Protein AF-A0A2V6VXV9-F1 (afdb_monomer)

pLDDT: mean 93.08, std 6.82, range [47.59, 98.19]

Sequence (102 aa):
AELVRAANAEAAFELVASGKVDALAGLRQALIGAVDRLPGARLLDGEFMRVPQAVGVPRGRDAGLVYLRGFVEDAKASGLVARAIERTGARGVSVAPRASVR

Structure (mmCIF, N/CA/C/O backbone):
data_AF-A0A2V6VXV9-F1
#
_entry.id   AF-A0A2V6VXV9-F1
#
loop_
_atom_site.group_PDB
_atom_site.id
_atom_site.type_symbol
_atom_site.label_atom_id
_atom_site.label_alt_id
_atom_site.label_comp_id
_atom_site.label_asym_id
_atom_site.label_entity_id
_atom_site.label_seq_id
_atom_site.pdbx_PDB_ins_code
_atom_site.Cartn_x
_atom_site.Cartn_y
_atom_site.Cartn_z
_atom_site.occupancy
_atom_site.B_iso_or_equiv
_atom_site.auth_seq_id
_atom_site.auth_comp_id
_atom_site.auth_asym_id
_atom_site.auth_atom_id
_atom_site.pdbx_PDB_model_num
ATOM 1 N N . ALA A 1 1 ? -21.343 13.087 8.216 1.00 81.62 1 ALA A N 1
ATOM 2 C CA . ALA A 1 1 ? -20.033 12.539 8.615 1.00 81.62 1 ALA A CA 1
ATOM 3 C C . ALA A 1 1 ? -19.074 13.699 8.828 1.00 81.62 1 ALA A C 1
ATOM 5 O O . ALA A 1 1 ? -19.157 14.668 8.080 1.00 81.62 1 ALA A O 1
ATOM 6 N N . GLU A 1 2 ? -18.210 13.606 9.833 1.00 93.56 2 GLU A N 1
ATOM 7 C CA . GLU A 1 2 ? -17.205 14.617 10.173 1.00 93.56 2 GLU A CA 1
ATOM 8 C C . GLU A 1 2 ? -15.805 14.013 10.013 1.00 93.56 2 GLU A C 1
ATOM 10 O O . GLU A 1 2 ? -15.589 12.846 10.340 1.00 93.56 2 GLU A O 1
ATOM 15 N N . LEU A 1 3 ? -14.856 14.787 9.478 1.00 94.00 3 LEU A N 1
ATOM 16 C CA . LEU A 1 3 ? -13.468 14.353 9.343 1.00 94.00 3 LEU A CA 1
ATOM 17 C C . LEU A 1 3 ? -12.660 14.800 10.564 1.00 94.00 3 LEU A C 1
ATOM 19 O O . LEU A 1 3 ? -12.311 15.974 10.678 1.00 94.00 3 LEU A O 1
ATOM 23 N N . VAL A 1 4 ? -12.278 13.848 11.410 1.00 95.81 4 VAL A N 1
ATOM 24 C CA . VAL A 1 4 ? -11.367 14.084 12.537 1.00 95.81 4 VAL A CA 1
ATOM 25 C C . VAL A 1 4 ? -9.936 13.749 12.116 1.00 95.81 4 VAL A C 1
ATOM 27 O O . VAL A 1 4 ? -9.664 12.669 11.593 1.00 95.81 4 VAL A O 1
ATOM 30 N N . ARG A 1 5 ? -9.003 14.685 12.320 1.00 93.94 5 ARG A N 1
ATOM 31 C CA . ARG A 1 5 ? -7.581 14.506 11.983 1.00 93.94 5 ARG A CA 1
ATOM 32 C C . ARG A 1 5 ? -6.787 14.099 13.221 1.00 93.94 5 ARG A C 1
ATOM 34 O O . ARG A 1 5 ? -6.971 14.672 14.288 1.00 93.94 5 ARG A O 1
ATOM 41 N N . ALA A 1 6 ? -5.856 13.167 13.046 1.00 93.75 6 ALA A N 1
ATOM 42 C CA . ALA A 1 6 ? -4.888 12.765 14.062 1.00 93.75 6 ALA A CA 1
ATOM 43 C C . ALA A 1 6 ? -3.457 13.033 13.575 1.00 93.75 6 ALA A C 1
ATOM 45 O O . ALA A 1 6 ? -3.215 13.170 12.375 1.00 93.75 6 ALA A O 1
ATOM 46 N N . ALA A 1 7 ? -2.502 13.095 14.504 1.00 94.81 7 ALA A N 1
ATOM 47 C CA . ALA A 1 7 ? -1.105 13.401 14.189 1.00 94.81 7 ALA A CA 1
ATOM 48 C C . ALA A 1 7 ? -0.400 12.290 13.385 1.00 94.81 7 ALA A C 1
ATOM 50 O O . ALA A 1 7 ? 0.527 12.568 12.628 1.00 94.81 7 ALA A O 1
ATOM 51 N N . ASN A 1 8 ? -0.815 11.033 13.561 1.00 93.69 8 ASN A N 1
ATOM 52 C CA . ASN A 1 8 ? -0.266 9.861 12.881 1.00 93.69 8 ASN A CA 1
ATOM 53 C C . ASN A 1 8 ? -1.265 8.684 12.930 1.00 93.69 8 ASN A C 1
ATOM 55 O O . ASN A 1 8 ? -2.359 8.811 13.482 1.00 93.69 8 ASN A O 1
ATOM 59 N N . ALA A 1 9 ? -0.885 7.544 12.343 1.00 92.06 9 ALA A N 1
ATOM 60 C CA . ALA A 1 9 ? -1.740 6.359 12.249 1.00 92.06 9 ALA A CA 1
ATOM 61 C C . ALA A 1 9 ? -2.117 5.758 13.615 1.00 92.06 9 ALA A C 1
ATOM 63 O O . ALA A 1 9 ? -3.260 5.348 13.791 1.00 92.06 9 ALA A O 1
ATOM 64 N N . GLU A 1 10 ? -1.195 5.744 14.581 1.00 93.75 10 GLU A N 1
ATOM 65 C CA . GLU A 1 10 ? -1.458 5.191 15.915 1.00 93.75 10 GLU A CA 1
ATOM 66 C C . GLU A 1 10 ? -2.440 6.076 16.691 1.00 93.75 10 GLU A C 1
ATOM 68 O O . GLU A 1 10 ? -3.424 5.592 17.237 1.00 93.75 10 GLU A O 1
ATOM 73 N N . ALA A 1 11 ? -2.263 7.400 16.643 1.00 95.44 11 ALA A N 1
ATOM 74 C CA . ALA A 1 11 ? -3.217 8.333 17.238 1.00 95.44 11 ALA A CA 1
ATOM 75 C C . ALA A 1 11 ? -4.616 8.222 16.600 1.00 95.44 11 ALA A C 1
ATOM 77 O O . ALA A 1 11 ? -5.620 8.376 17.289 1.00 95.44 11 ALA A O 1
ATOM 78 N N . ALA A 1 12 ? -4.698 7.940 15.295 1.00 95.38 12 ALA A N 1
ATOM 79 C CA . ALA A 1 12 ? -5.972 7.700 14.620 1.00 95.38 12 ALA A CA 1
ATOM 80 C C . ALA A 1 12 ? -6.630 6.380 15.067 1.00 95.38 12 ALA A C 1
ATOM 82 O O . ALA A 1 12 ? -7.850 6.326 15.216 1.00 95.38 12 ALA A O 1
ATOM 83 N N . PHE A 1 13 ? -5.831 5.335 15.310 1.00 95.50 13 PHE A N 1
ATOM 84 C CA . PHE A 1 13 ? -6.306 4.070 15.871 1.00 95.50 13 PHE A CA 1
ATOM 85 C C . PHE A 1 13 ? -6.902 4.255 17.273 1.00 95.50 13 PHE A C 1
ATOM 87 O O . PHE A 1 13 ? -8.008 3.789 17.532 1.00 95.50 13 PHE A O 1
ATOM 94 N N . GLU A 1 14 ? -6.243 5.013 18.148 1.00 95.81 14 GLU A N 1
ATOM 95 C CA . GLU A 1 14 ? -6.751 5.269 19.503 1.00 95.81 14 GLU A CA 1
ATOM 96 C C . GLU A 1 14 ? -8.097 6.011 19.512 1.00 95.81 14 GLU A C 1
ATOM 98 O O . GLU A 1 14 ? -8.942 5.774 20.378 1.00 95.81 14 GLU A O 1
ATOM 103 N N . LEU A 1 15 ? -8.356 6.885 18.531 1.00 96.19 15 LEU A N 1
ATOM 104 C CA . LEU A 1 15 ? -9.656 7.554 18.410 1.00 96.19 15 LEU A CA 1
ATOM 105 C C . LEU A 1 15 ? -10.790 6.559 18.137 1.00 96.19 15 LEU A C 1
ATOM 107 O O . LEU A 1 15 ? -11.854 6.690 18.741 1.00 96.19 15 LEU A O 1
ATOM 111 N N . VAL A 1 16 ? -10.574 5.569 17.263 1.00 95.88 16 VAL A N 1
ATOM 112 C CA . VAL A 1 16 ? -11.595 4.545 16.987 1.00 95.88 16 VAL A CA 1
ATOM 113 C C . VAL A 1 16 ? -11.683 3.529 18.128 1.00 95.88 16 VAL A C 1
ATOM 115 O O . VAL A 1 16 ? -12.782 3.160 18.529 1.00 95.88 16 VAL A O 1
ATOM 118 N N . ALA A 1 17 ? -10.553 3.145 18.732 1.00 95.00 17 ALA A N 1
ATOM 119 C CA . ALA A 1 17 ? -10.522 2.212 19.859 1.00 95.00 17 ALA A CA 1
ATOM 120 C C . ALA A 1 17 ? -11.210 2.772 21.119 1.00 95.00 17 ALA A C 1
ATOM 122 O O . ALA A 1 17 ? -11.851 2.028 21.856 1.00 95.00 17 ALA A O 1
ATOM 123 N N . SER A 1 18 ? -11.122 4.087 21.344 1.00 95.44 18 SER A N 1
ATOM 124 C CA . SER A 1 18 ? -11.811 4.781 22.443 1.00 95.44 18 SER A CA 1
ATOM 125 C C . SER A 1 18 ? -13.261 5.175 22.135 1.00 95.44 18 SER A C 1
ATOM 127 O O . SER A 1 18 ? -13.918 5.767 22.991 1.00 95.44 18 SER A O 1
ATOM 129 N N . GLY A 1 19 ? -13.767 4.885 20.930 1.00 94.19 19 GLY A N 1
ATOM 130 C CA . GLY A 1 19 ? -15.128 5.239 20.516 1.00 94.19 19 GLY A CA 1
ATOM 131 C C . GLY A 1 19 ? -15.353 6.737 20.283 1.00 94.19 19 GLY A C 1
ATOM 132 O O . GLY A 1 19 ? -16.494 7.185 20.242 1.00 94.19 19 GLY A O 1
ATOM 133 N N . LYS A 1 20 ? -14.284 7.532 20.131 1.00 95.88 20 LYS A N 1
ATOM 134 C CA . LYS A 1 20 ? -14.383 8.962 19.780 1.00 95.88 20 LYS A CA 1
ATOM 135 C C . LYS A 1 20 ? -14.735 9.182 18.309 1.00 95.88 20 LYS A C 1
ATOM 137 O O . LYS A 1 20 ? -15.175 10.269 17.950 1.00 95.88 20 LYS A O 1
ATOM 142 N N . VAL A 1 21 ? -14.500 8.177 17.466 1.00 96.56 21 VAL A N 1
ATOM 143 C CA . VAL A 1 21 ? -14.936 8.133 16.066 1.00 96.56 21 VAL A CA 1
ATOM 144 C C . VAL A 1 21 ? -15.474 6.744 15.738 1.00 96.56 21 VAL A C 1
ATOM 146 O O . VAL A 1 21 ? -15.011 5.751 16.295 1.00 96.56 21 VAL A O 1
ATOM 149 N N . ASP A 1 22 ? -16.404 6.670 14.787 1.00 94.69 22 ASP A N 1
ATOM 150 C CA . ASP A 1 22 ? -17.050 5.408 14.397 1.00 94.69 22 ASP A CA 1
ATOM 151 C C . ASP A 1 22 ? -16.232 4.580 13.392 1.00 94.69 22 ASP A C 1
ATOM 153 O O . ASP A 1 22 ? -16.483 3.391 13.196 1.00 94.69 22 ASP A O 1
ATOM 157 N N . ALA A 1 23 ? -15.280 5.208 12.696 1.00 94.69 23 ALA A N 1
ATOM 158 C CA . ALA A 1 23 ? -14.526 4.573 11.623 1.00 94.69 23 ALA A CA 1
ATOM 159 C C . ALA A 1 23 ? -13.120 5.161 11.466 1.00 94.69 23 ALA A C 1
ATOM 161 O O . ALA A 1 23 ? -12.889 6.353 11.668 1.00 94.69 23 ALA A O 1
ATOM 162 N N . LEU A 1 24 ? -12.199 4.310 11.011 1.00 94.81 24 LEU A N 1
ATOM 163 C CA . LEU A 1 24 ? -10.841 4.675 10.621 1.00 94.81 24 LEU A CA 1
ATOM 164 C C . LEU A 1 24 ? -10.631 4.372 9.135 1.00 94.81 24 LEU A C 1
ATOM 166 O O . LEU A 1 24 ? -10.902 3.266 8.668 1.00 94.81 24 LEU A O 1
ATOM 170 N N . ALA A 1 25 ? -10.097 5.345 8.402 1.00 92.50 25 ALA A N 1
ATOM 171 C CA . ALA A 1 25 ? -9.719 5.204 7.003 1.00 92.50 25 ALA A CA 1
ATOM 172 C C . ALA A 1 25 ? -8.196 5.337 6.856 1.00 92.50 25 ALA A C 1
ATOM 174 O O . ALA A 1 25 ? -7.590 6.260 7.398 1.00 92.50 25 ALA A O 1
ATOM 175 N N . GLY A 1 26 ? -7.566 4.423 6.119 1.00 90.94 26 GLY A N 1
ATOM 176 C CA . GLY A 1 26 ? -6.113 4.379 5.977 1.00 90.94 26 GLY A CA 1
ATOM 177 C C . GLY A 1 26 ? -5.643 3.314 4.991 1.00 90.94 26 GLY A C 1
ATOM 178 O O . GLY A 1 26 ? -6.445 2.677 4.307 1.00 90.94 26 GLY A O 1
ATOM 179 N N . LEU A 1 27 ? -4.325 3.117 4.913 1.00 91.00 27 LEU A N 1
ATOM 180 C CA . LEU A 1 27 ? -3.734 2.085 4.060 1.00 91.00 27 LEU A CA 1
ATOM 181 C C . LEU A 1 27 ? -4.214 0.698 4.497 1.00 91.00 27 LEU A C 1
ATOM 183 O O . LEU A 1 27 ? -4.100 0.344 5.670 1.00 91.00 27 LEU A O 1
ATOM 187 N N . ARG A 1 28 ? -4.674 -0.119 3.540 1.00 91.69 28 ARG A N 1
ATOM 188 C CA . ARG A 1 28 ? -5.187 -1.476 3.795 1.00 91.69 28 ARG A CA 1
ATOM 189 C C . ARG A 1 28 ? -4.238 -2.314 4.655 1.00 91.69 28 ARG A C 1
ATOM 191 O O . ARG A 1 28 ? -4.698 -2.992 5.562 1.00 91.69 28 ARG A O 1
ATOM 198 N N . GLN A 1 29 ? -2.928 -2.235 4.417 1.00 88.94 29 GLN A N 1
ATOM 199 C CA . GLN A 1 29 ? -1.934 -2.983 5.198 1.00 88.94 29 GLN A CA 1
ATOM 200 C C . GLN A 1 29 ? -1.944 -2.604 6.687 1.00 88.94 29 GLN A C 1
ATOM 202 O O . GLN A 1 29 ? -1.897 -3.485 7.541 1.00 88.94 29 GLN A O 1
ATOM 207 N N . ALA A 1 30 ? -2.051 -1.307 6.993 1.00 89.75 30 ALA A N 1
ATOM 208 C CA . ALA A 1 30 ? -2.132 -0.817 8.366 1.00 89.75 30 ALA A CA 1
ATOM 209 C C . ALA A 1 30 ? -3.469 -1.204 9.015 1.00 89.75 30 ALA A C 1
ATOM 211 O O . ALA A 1 30 ? -3.496 -1.645 10.160 1.00 89.75 30 ALA A O 1
ATOM 212 N N . LEU A 1 31 ? -4.571 -1.108 8.262 1.00 93.19 31 LEU A N 1
ATOM 213 C CA . LEU A 1 31 ? -5.901 -1.465 8.759 1.00 93.19 31 LEU A CA 1
ATOM 214 C C . LEU A 1 31 ? -6.040 -2.959 9.071 1.00 93.19 31 LEU A C 1
ATOM 216 O O . LEU A 1 31 ? -6.714 -3.303 10.033 1.00 93.19 31 LEU A O 1
ATOM 220 N N . ILE A 1 32 ? -5.387 -3.840 8.307 1.00 92.50 32 ILE A N 1
ATOM 221 C CA . ILE A 1 32 ? -5.364 -5.278 8.612 1.00 92.50 32 ILE A CA 1
ATOM 222 C C . ILE A 1 32 ? -4.779 -5.510 10.016 1.00 92.50 32 ILE A C 1
ATOM 224 O O . ILE A 1 32 ? -5.388 -6.208 10.817 1.00 92.50 32 ILE A O 1
ATOM 228 N N . GLY A 1 33 ? -3.648 -4.876 10.345 1.00 90.12 33 GLY A N 1
ATOM 229 C CA . GLY A 1 33 ? -3.069 -4.969 11.690 1.00 90.12 33 GLY A CA 1
ATOM 230 C C . GLY A 1 33 ? -3.909 -4.284 12.775 1.00 90.12 33 GLY A C 1
ATOM 231 O O . GLY A 1 33 ? -3.918 -4.732 13.915 1.00 90.12 33 GLY A O 1
ATOM 232 N N . ALA A 1 34 ? -4.633 -3.214 12.434 1.00 91.44 34 ALA A N 1
ATOM 233 C CA . ALA A 1 34 ? -5.532 -2.530 13.362 1.00 91.44 34 ALA A CA 1
ATOM 234 C C . ALA A 1 34 ? -6.758 -3.383 13.729 1.00 91.44 34 ALA A C 1
ATOM 236 O O . ALA A 1 34 ? -7.142 -3.428 14.893 1.00 91.44 34 ALA A O 1
ATOM 237 N N . VAL A 1 35 ? -7.354 -4.085 12.759 1.00 93.12 35 VAL A N 1
ATOM 238 C CA . VAL A 1 35 ? -8.495 -4.985 13.004 1.00 93.12 35 VAL A CA 1
ATOM 239 C C . VAL A 1 35 ? -8.092 -6.141 13.916 1.00 93.12 35 VAL A C 1
ATOM 241 O O . VAL A 1 35 ? -8.835 -6.457 14.840 1.00 93.12 35 VAL A O 1
ATOM 244 N N . ASP A 1 36 ? -6.885 -6.692 13.738 1.00 91.62 36 ASP A N 1
ATOM 245 C CA . ASP A 1 36 ? -6.331 -7.725 14.627 1.00 91.62 36 ASP A CA 1
ATOM 246 C C . ASP A 1 36 ? -6.246 -7.243 16.103 1.00 91.62 36 ASP A C 1
ATOM 248 O O . ASP A 1 36 ? -6.254 -8.057 17.025 1.00 91.62 36 ASP A O 1
ATOM 252 N N . ARG A 1 37 ? -6.186 -5.919 16.340 1.00 93.62 37 ARG A N 1
ATOM 253 C CA . ARG A 1 37 ? -6.063 -5.277 17.665 1.00 93.62 37 ARG A CA 1
ATOM 254 C C . ARG A 1 37 ? -7.382 -4.755 18.250 1.00 93.62 37 ARG A C 1
ATOM 256 O O . ARG A 1 37 ? -7.382 -4.350 19.410 1.00 93.62 37 ARG A O 1
ATOM 263 N N . LEU A 1 38 ? -8.477 -4.717 17.486 1.00 93.62 38 LEU A N 1
ATOM 264 C CA . LEU A 1 38 ? -9.743 -4.100 17.903 1.00 93.62 38 LEU A CA 1
ATOM 265 C C . LEU A 1 38 ? -10.897 -5.119 17.842 1.00 93.62 38 LEU A C 1
ATOM 267 O O . LEU A 1 38 ? -11.495 -5.306 16.779 1.00 93.62 38 LEU A O 1
ATOM 271 N N . PRO A 1 39 ? -11.230 -5.790 18.962 1.00 90.94 39 PRO A N 1
ATOM 272 C CA . PRO A 1 39 ? -12.287 -6.797 18.999 1.00 90.94 39 PRO A CA 1
ATOM 273 C C . PRO A 1 39 ? -13.629 -6.264 18.485 1.00 90.94 39 PRO A C 1
ATOM 275 O O . PRO A 1 39 ? -14.068 -5.182 18.865 1.00 90.94 39 PRO A O 1
ATOM 278 N N . GLY A 1 40 ? -14.293 -7.035 17.621 1.00 91.31 40 GLY A N 1
ATOM 279 C CA . GLY A 1 40 ? -15.570 -6.649 17.009 1.00 91.31 40 GLY A CA 1
ATOM 280 C C . GLY A 1 40 ? -15.448 -5.700 15.811 1.00 91.31 40 GLY A C 1
ATOM 281 O O . GLY A 1 40 ? -16.443 -5.467 15.124 1.00 91.31 40 GLY A O 1
ATOM 282 N N . ALA A 1 41 ? -14.249 -5.191 15.506 1.00 94.88 41 ALA A N 1
ATOM 283 C CA . ALA A 1 41 ? -14.019 -4.444 14.280 1.00 94.88 41 ALA A CA 1
ATOM 284 C C . ALA A 1 41 ? -14.014 -5.365 13.055 1.00 94.88 41 ALA A C 1
ATOM 286 O O . ALA A 1 41 ? -13.685 -6.550 13.118 1.00 94.88 41 ALA A O 1
ATOM 287 N N . ARG A 1 42 ? -14.332 -4.781 11.901 1.00 94.94 42 ARG A N 1
ATOM 288 C CA . ARG A 1 42 ? -14.195 -5.430 10.598 1.00 94.94 42 ARG A CA 1
ATOM 289 C C . ARG A 1 42 ? -13.602 -4.456 9.600 1.00 94.94 42 ARG A C 1
ATOM 291 O O . ARG A 1 42 ? -13.874 -3.257 9.652 1.00 94.94 42 ARG A O 1
ATOM 298 N N . LEU A 1 43 ? -12.846 -4.987 8.649 1.00 94.06 43 LEU A N 1
ATOM 299 C CA . LEU A 1 43 ? -12.439 -4.213 7.488 1.00 94.06 43 LEU A CA 1
ATOM 300 C C . LEU A 1 43 ? -13.598 -4.174 6.487 1.00 94.06 43 LEU A C 1
ATOM 302 O O . LEU A 1 43 ? -14.205 -5.205 6.206 1.00 94.06 43 LEU A O 1
ATOM 306 N N . LEU A 1 44 ? -13.921 -2.991 5.965 1.00 94.00 44 LEU A N 1
ATOM 307 C CA . LEU A 1 44 ? -14.916 -2.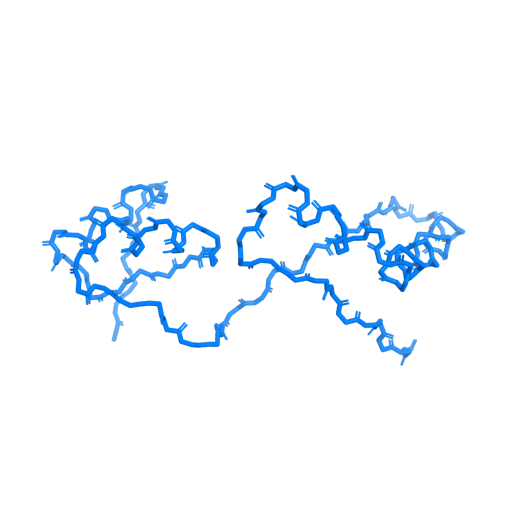871 4.901 1.00 94.00 44 LEU A CA 1
ATOM 308 C C . LEU A 1 44 ? -14.339 -3.378 3.571 1.00 94.00 44 LEU A C 1
ATOM 310 O O . LEU A 1 44 ? -13.155 -3.178 3.272 1.00 94.00 44 LEU A O 1
ATOM 314 N N . ASP A 1 45 ? -15.189 -4.020 2.772 1.00 90.44 45 ASP A N 1
ATOM 315 C CA . ASP A 1 45 ? -14.835 -4.447 1.422 1.00 90.44 45 ASP A CA 1
ATOM 316 C C . ASP A 1 45 ? -14.608 -3.250 0.491 1.00 90.44 45 ASP A C 1
ATOM 318 O O . ASP A 1 45 ? -15.114 -2.146 0.707 1.00 90.44 45 ASP A O 1
ATOM 322 N N . GLY A 1 46 ? -13.841 -3.485 -0.574 1.00 89.50 46 GLY A N 1
ATOM 323 C CA . GLY A 1 46 ? -13.523 -2.468 -1.571 1.00 89.50 46 GLY A CA 1
ATOM 324 C C . GLY A 1 46 ? -12.464 -1.459 -1.121 1.00 89.50 46 GLY A C 1
ATOM 325 O O . GLY A 1 46 ? -11.627 -1.714 -0.252 1.00 89.50 46 GLY A O 1
ATOM 326 N N . GLU A 1 47 ? -12.449 -0.316 -1.790 1.00 89.50 47 GLU A N 1
ATOM 327 C CA . GLU A 1 47 ? -11.535 0.793 -1.535 1.00 89.50 47 GLU A CA 1
ATOM 328 C C . GLU A 1 47 ? -12.207 2.088 -2.003 1.00 89.50 47 GLU A C 1
ATOM 330 O O . GLU A 1 47 ? -12.857 2.113 -3.045 1.00 89.50 47 GLU A O 1
ATOM 335 N N . PHE A 1 48 ? -12.057 3.171 -1.244 1.00 89.00 48 PHE A N 1
ATOM 336 C CA . PHE A 1 48 ? -12.483 4.504 -1.690 1.00 89.00 48 PHE A CA 1
ATOM 337 C C . PHE A 1 48 ? -11.345 5.258 -2.401 1.00 89.00 48 PHE A C 1
ATOM 339 O O . PHE A 1 48 ? -11.576 6.278 -3.045 1.00 89.00 48 PHE A O 1
ATOM 346 N N . MET A 1 49 ? -10.105 4.771 -2.273 1.00 88.88 49 MET A N 1
ATOM 347 C CA . MET A 1 49 ? -8.910 5.314 -2.915 1.00 88.88 49 MET A CA 1
ATOM 348 C C . MET A 1 49 ? -7.882 4.199 -3.139 1.00 88.88 49 MET A C 1
ATOM 350 O O . MET A 1 49 ? -7.695 3.342 -2.276 1.00 88.88 49 MET A O 1
ATOM 354 N N . ARG A 1 50 ? -7.176 4.250 -4.276 1.00 87.00 50 ARG A N 1
ATOM 355 C CA . ARG A 1 50 ? -6.067 3.349 -4.617 1.00 87.00 50 ARG A CA 1
ATOM 356 C C . ARG A 1 50 ? -4.781 4.144 -4.804 1.00 87.00 50 ARG A C 1
ATOM 358 O O . ARG A 1 50 ? -4.772 5.140 -5.521 1.00 87.00 50 ARG A O 1
ATOM 365 N N . VAL A 1 51 ? -3.687 3.659 -4.217 1.00 86.69 51 VAL A N 1
ATOM 366 C CA . VAL A 1 51 ? -2.341 4.231 -4.387 1.00 86.69 51 VAL A CA 1
ATOM 367 C C . VAL A 1 51 ? -1.439 3.195 -5.071 1.00 86.69 51 VAL A C 1
ATOM 369 O O . VAL A 1 51 ? -0.789 2.397 -4.389 1.00 86.69 51 VAL A O 1
ATOM 372 N N . PRO A 1 52 ? -1.431 3.131 -6.417 1.00 88.69 52 PRO A N 1
ATOM 373 C CA . PRO A 1 52 ? -0.579 2.191 -7.134 1.00 88.69 52 PRO A CA 1
ATOM 374 C C . PRO A 1 52 ? 0.901 2.547 -6.949 1.00 88.69 52 PRO A C 1
ATOM 376 O O . PRO A 1 52 ? 1.276 3.718 -6.938 1.00 88.69 52 PRO A O 1
ATOM 379 N N . GLN A 1 53 ? 1.742 1.521 -6.831 1.00 91.69 53 GLN A N 1
ATOM 380 C CA . GLN A 1 53 ? 3.194 1.684 -6.832 1.00 91.69 53 GLN A CA 1
ATOM 381 C C . GLN A 1 53 ? 3.705 1.772 -8.272 1.00 91.69 53 GLN A C 1
ATOM 383 O O . GLN A 1 53 ? 3.180 1.099 -9.161 1.00 91.69 53 GLN A O 1
ATOM 388 N N . ALA A 1 54 ? 4.728 2.594 -8.503 1.00 93.44 54 ALA A N 1
ATOM 389 C CA . ALA A 1 54 ? 5.276 2.847 -9.831 1.00 93.44 54 ALA A CA 1
ATOM 390 C C . ALA A 1 54 ? 6.802 2.988 -9.795 1.00 93.44 54 ALA A C 1
ATOM 392 O O . ALA A 1 54 ? 7.376 3.385 -8.782 1.00 93.44 54 ALA A O 1
ATOM 393 N N . VAL A 1 55 ? 7.445 2.705 -10.930 1.00 95.12 55 VAL A N 1
ATOM 394 C CA . VAL A 1 55 ? 8.869 2.983 -11.147 1.00 95.12 55 VAL A CA 1
ATOM 395 C C . VAL A 1 55 ? 8.991 4.271 -11.957 1.00 95.12 55 VAL A C 1
ATOM 397 O O . VAL A 1 55 ? 8.422 4.382 -13.042 1.00 95.12 55 VAL A O 1
ATOM 400 N N . GLY A 1 56 ? 9.698 5.258 -11.408 1.00 95.31 56 GLY A N 1
ATOM 401 C CA . GLY A 1 56 ? 9.889 6.569 -12.028 1.00 95.31 56 GLY A CA 1
ATOM 402 C C . GLY A 1 56 ? 11.214 6.690 -12.780 1.00 95.31 56 GLY A C 1
ATOM 403 O O . GLY A 1 56 ? 12.197 6.036 -12.442 1.00 95.31 56 GLY A O 1
ATOM 404 N N . VAL A 1 57 ? 11.248 7.582 -13.771 1.00 96.56 57 VAL A N 1
ATOM 405 C CA . VAL A 1 57 ? 12.461 7.986 -14.496 1.00 96.56 57 VAL A CA 1
A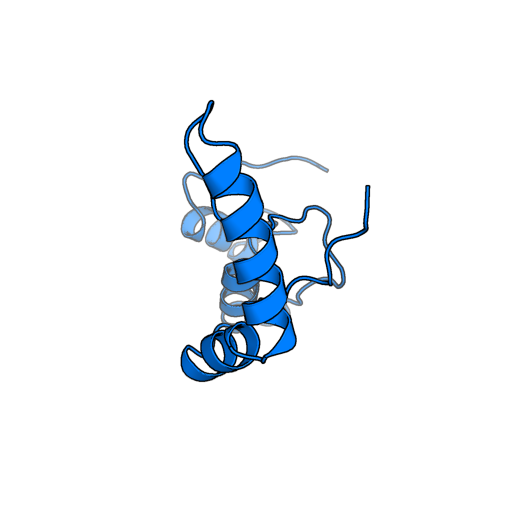TOM 406 C C . VAL A 1 57 ? 12.498 9.515 -14.618 1.00 96.56 57 VAL A C 1
ATOM 408 O O . VAL A 1 57 ? 11.429 10.126 -14.726 1.00 96.56 57 VAL A O 1
ATOM 411 N N . PRO A 1 58 ? 13.679 10.167 -14.590 1.00 97.69 58 PRO A N 1
ATOM 412 C CA . PRO A 1 58 ? 13.768 11.606 -14.813 1.00 97.69 58 PRO A CA 1
ATOM 413 C C . PRO A 1 58 ? 13.158 12.038 -16.152 1.00 97.69 58 PRO A C 1
ATOM 415 O O . PRO A 1 58 ? 13.200 11.302 -17.140 1.00 97.69 58 PRO A O 1
ATOM 418 N N . ARG A 1 59 ? 12.634 13.267 -16.204 1.00 96.62 59 ARG A N 1
ATOM 419 C CA . ARG A 1 59 ? 12.123 13.860 -17.449 1.00 96.62 59 ARG A CA 1
ATOM 420 C C . ARG A 1 59 ? 13.224 13.939 -18.516 1.00 96.62 59 ARG A C 1
ATOM 422 O O . ARG A 1 59 ? 14.386 14.170 -18.191 1.00 96.62 59 ARG A O 1
ATOM 429 N N . GLY A 1 60 ? 12.845 13.746 -19.782 1.00 97.06 60 GLY A N 1
ATOM 430 C CA . GLY A 1 60 ? 13.763 13.746 -20.931 1.00 97.06 60 GLY A CA 1
ATOM 431 C C . GLY A 1 60 ? 14.528 12.432 -21.142 1.00 97.06 60 GLY A C 1
ATOM 432 O O . GLY A 1 60 ? 15.441 12.375 -21.961 1.00 97.06 60 GLY A O 1
ATOM 433 N N . ARG A 1 61 ? 14.193 11.367 -20.403 1.00 96.94 61 ARG A N 1
A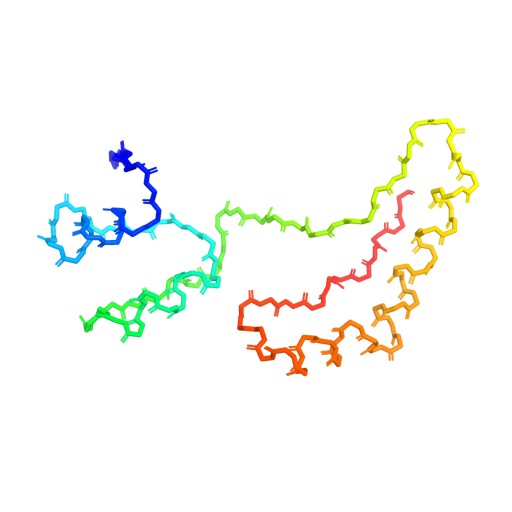TOM 434 C CA . ARG A 1 61 ? 14.802 10.032 -20.530 1.00 96.94 61 ARG A CA 1
ATOM 435 C C . ARG A 1 61 ? 13.829 9.041 -21.166 1.00 96.94 61 ARG A C 1
ATOM 437 O O . ARG A 1 61 ? 13.522 8.000 -20.587 1.00 96.94 61 ARG A O 1
ATOM 444 N N . ASP A 1 62 ? 13.359 9.354 -22.367 1.00 96.81 62 ASP A N 1
ATOM 445 C CA . ASP A 1 62 ? 12.264 8.616 -23.013 1.00 96.81 62 ASP A CA 1
ATOM 446 C C . ASP A 1 62 ? 12.612 7.146 -23.286 1.00 96.81 62 ASP A C 1
ATOM 448 O O . ASP A 1 62 ? 11.798 6.260 -23.033 1.00 96.81 62 ASP A O 1
ATOM 452 N N . ALA A 1 63 ? 13.855 6.855 -23.681 1.00 97.19 63 ALA A N 1
ATOM 453 C CA . ALA A 1 63 ? 14.330 5.476 -23.827 1.00 97.19 63 ALA A CA 1
ATOM 454 C C . ALA A 1 63 ? 14.272 4.694 -22.500 1.00 97.19 63 ALA A C 1
ATOM 456 O O . ALA A 1 63 ? 13.892 3.524 -22.475 1.00 97.19 63 ALA A O 1
ATOM 457 N N . GLY A 1 64 ? 14.588 5.355 -21.380 1.00 97.56 64 GLY A N 1
ATOM 458 C CA . GLY A 1 64 ? 14.470 4.769 -20.045 1.00 97.56 64 GLY A CA 1
ATOM 459 C C . GLY A 1 64 ? 13.015 4.495 -19.666 1.00 97.56 64 GLY A C 1
ATOM 460 O O . GLY A 1 64 ? 12.718 3.443 -19.106 1.00 97.56 64 GLY A O 1
ATOM 461 N N . LEU A 1 65 ? 12.092 5.390 -20.029 1.00 96.69 65 LEU A N 1
ATOM 462 C CA . LEU A 1 65 ? 10.658 5.174 -19.826 1.00 96.69 65 LEU A CA 1
ATOM 463 C C . LEU A 1 65 ? 10.150 3.951 -20.605 1.00 96.69 65 LEU A C 1
ATOM 465 O O . LEU A 1 65 ? 9.409 3.143 -20.046 1.00 96.69 65 LEU A O 1
ATOM 469 N N . VAL A 1 66 ? 10.554 3.803 -21.872 1.00 96.44 66 VAL A N 1
ATOM 470 C CA . VAL A 1 66 ? 10.193 2.643 -22.709 1.00 96.44 66 VAL A CA 1
ATOM 471 C C . VAL A 1 66 ? 10.710 1.347 -22.088 1.00 96.44 66 VAL A C 1
ATOM 473 O O . VAL A 1 66 ? 9.938 0.404 -21.916 1.00 96.44 66 VAL A O 1
ATOM 476 N N . TYR A 1 67 ? 11.981 1.323 -21.682 1.00 97.31 67 TYR A N 1
ATOM 477 C CA . TYR A 1 67 ? 12.580 0.163 -21.025 1.00 97.31 67 TYR A CA 1
ATOM 478 C C . TYR A 1 67 ? 11.847 -0.211 -19.730 1.00 97.31 67 TYR A C 1
ATOM 480 O O . TYR A 1 67 ? 11.447 -1.360 -19.554 1.00 97.31 67 TYR A O 1
ATOM 488 N N . LEU A 1 68 ? 11.624 0.756 -18.833 1.00 97.06 68 LEU A N 1
ATOM 489 C CA . LEU A 1 68 ? 10.998 0.499 -17.533 1.00 97.06 68 LEU A CA 1
ATOM 490 C C . LEU A 1 68 ? 9.559 0.000 -17.663 1.00 97.06 68 LEU A C 1
ATOM 492 O O . LEU A 1 68 ? 9.139 -0.835 -16.864 1.00 97.06 68 LEU A O 1
ATOM 496 N N . ARG A 1 69 ? 8.810 0.464 -18.673 1.00 95.56 69 ARG A N 1
ATOM 497 C CA . ARG A 1 69 ? 7.480 -0.083 -18.977 1.00 95.56 69 ARG A CA 1
ATOM 498 C C . ARG A 1 69 ? 7.561 -1.571 -19.308 1.00 95.56 69 ARG A C 1
ATOM 500 O O . ARG A 1 69 ? 6.842 -2.347 -18.688 1.00 95.56 69 ARG A O 1
ATOM 507 N N . GLY A 1 70 ? 8.449 -1.962 -20.224 1.00 96.38 70 GLY A N 1
ATOM 508 C CA . GLY A 1 70 ? 8.655 -3.371 -20.578 1.00 96.38 70 GLY A CA 1
ATOM 509 C C . GLY A 1 70 ? 9.072 -4.207 -19.369 1.00 96.38 70 GLY A C 1
ATOM 510 O O . GLY A 1 70 ? 8.413 -5.186 -19.035 1.00 96.38 70 GLY A O 1
ATOM 511 N N . PHE A 1 71 ? 10.080 -3.737 -18.632 1.00 97.19 71 PHE A N 1
ATOM 512 C CA . PHE A 1 71 ? 10.569 -4.402 -17.426 1.00 97.19 71 PHE A CA 1
ATOM 513 C C . PHE A 1 71 ? 9.467 -4.645 -16.38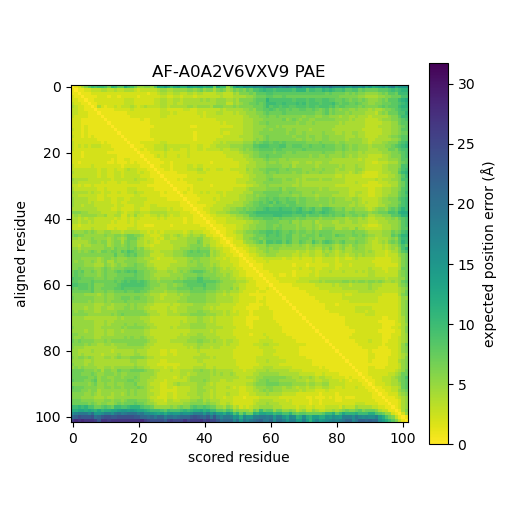3 1.00 97.19 71 PHE A C 1
ATOM 515 O O . PHE A 1 71 ? 9.379 -5.735 -15.820 1.00 97.19 71 PHE A O 1
ATOM 522 N N . VAL A 1 72 ? 8.613 -3.650 -16.112 1.00 97.06 72 VAL A N 1
ATOM 523 C CA . VAL A 1 72 ? 7.514 -3.798 -15.146 1.00 97.06 72 VAL A CA 1
ATOM 524 C C . VAL A 1 72 ? 6.474 -4.805 -15.638 1.00 97.06 72 VAL A C 1
ATOM 526 O O . VAL A 1 72 ? 5.994 -5.607 -14.837 1.00 97.06 72 VAL A O 1
ATOM 529 N N . GLU A 1 73 ? 6.117 -4.802 -16.925 1.00 97.12 73 GLU A N 1
A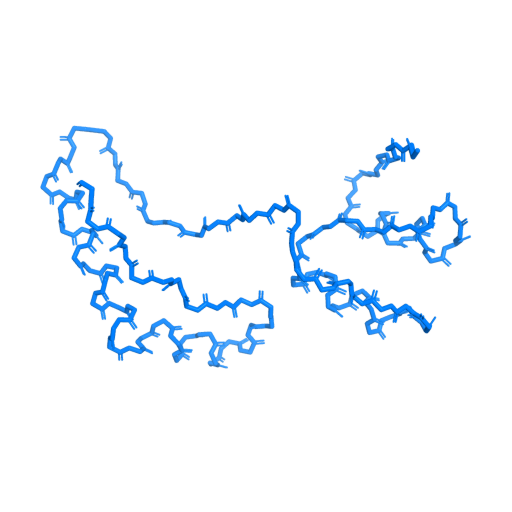TOM 530 C CA . GLU A 1 73 ? 5.190 -5.804 -17.468 1.00 97.12 73 GLU A CA 1
ATOM 531 C C . GLU A 1 73 ? 5.773 -7.221 -17.382 1.00 97.12 73 GLU A C 1
ATOM 533 O O . GLU A 1 73 ? 5.087 -8.125 -16.901 1.00 97.12 73 GLU A O 1
ATOM 538 N N . ASP A 1 74 ? 7.047 -7.402 -17.728 1.00 97.88 74 ASP A N 1
ATOM 539 C CA . ASP A 1 74 ? 7.730 -8.697 -17.646 1.00 97.88 74 ASP A CA 1
ATOM 540 C C . ASP A 1 74 ? 7.861 -9.180 -16.195 1.00 97.88 74 ASP A C 1
ATOM 542 O O . ASP A 1 74 ? 7.622 -10.352 -15.892 1.00 97.88 74 ASP A O 1
ATOM 546 N N . ALA A 1 75 ? 8.172 -8.288 -15.251 1.00 97.88 75 ALA A N 1
ATOM 547 C CA . ALA A 1 75 ? 8.249 -8.614 -13.826 1.00 97.88 75 ALA A CA 1
ATOM 548 C C . ALA A 1 75 ? 6.889 -9.051 -13.248 1.00 97.88 75 ALA A C 1
ATOM 550 O O . ALA A 1 75 ? 6.832 -9.942 -12.392 1.00 97.88 75 ALA A O 1
ATOM 551 N N . LYS A 1 76 ? 5.786 -8.452 -13.716 1.00 97.31 76 LYS A N 1
ATOM 552 C CA . LYS A 1 76 ? 4.429 -8.887 -13.355 1.00 97.31 76 LYS A CA 1
ATOM 553 C C . LYS A 1 76 ? 4.101 -10.240 -13.990 1.00 97.31 76 LYS A C 1
ATOM 555 O O . LYS A 1 76 ? 3.687 -11.150 -13.276 1.00 97.31 76 LYS A O 1
ATOM 560 N N . ALA A 1 77 ? 4.322 -10.389 -15.298 1.00 97.81 77 ALA A N 1
ATOM 561 C CA . ALA A 1 77 ? 3.956 -11.584 -16.061 1.00 97.81 77 ALA A CA 1
ATOM 562 C C . ALA A 1 77 ? 4.769 -12.830 -15.669 1.00 97.81 77 ALA A C 1
ATOM 564 O O . ALA A 1 77 ? 4.222 -13.923 -15.576 1.00 97.81 77 ALA A O 1
ATOM 565 N N . SER A 1 78 ? 6.060 -12.668 -15.369 1.00 98.12 78 SER A N 1
ATOM 566 C CA . SER A 1 78 ? 6.952 -13.753 -14.920 1.00 98.12 78 SER A CA 1
ATOM 567 C C . SER A 1 78 ? 6.697 -14.225 -13.478 1.00 98.12 78 SER A C 1
ATOM 569 O O . SER A 1 78 ? 7.378 -15.127 -12.971 1.00 98.12 78 SER A O 1
ATOM 571 N N . GLY A 1 79 ? 5.771 -13.579 -12.765 1.00 97.81 79 GLY A N 1
ATOM 572 C CA . GLY A 1 79 ? 5.494 -13.841 -11.355 1.00 97.81 79 GLY A CA 1
ATOM 573 C C . GLY A 1 79 ? 6.588 -13.357 -10.400 1.00 97.81 79 GLY A C 1
ATOM 574 O O . GLY A 1 79 ? 6.535 -13.684 -9.216 1.00 97.81 79 GLY A O 1
ATOM 575 N N . LEU A 1 80 ? 7.575 -12.581 -10.866 1.00 97.94 80 LEU A N 1
ATOM 576 C CA . LEU A 1 80 ? 8.618 -12.023 -9.998 1.00 97.94 80 LEU A CA 1
ATOM 577 C C . LEU A 1 80 ? 8.004 -11.173 -8.880 1.00 97.94 80 LEU A C 1
ATOM 579 O O . LEU A 1 80 ? 8.362 -11.341 -7.715 1.00 97.94 80 LEU A O 1
ATOM 583 N N . VAL A 1 81 ? 7.041 -10.312 -9.222 1.00 97.38 81 VAL A N 1
ATOM 584 C CA . VAL A 1 81 ? 6.336 -9.473 -8.238 1.00 97.38 81 VAL A CA 1
ATOM 585 C C . VAL A 1 81 ? 5.507 -10.324 -7.272 1.00 97.38 81 VAL A C 1
ATOM 587 O O . VAL A 1 81 ? 5.551 -10.082 -6.068 1.00 97.38 81 VAL A O 1
ATOM 590 N N . ALA A 1 82 ? 4.801 -11.345 -7.771 1.00 97.75 82 ALA A N 1
ATOM 591 C CA . ALA A 1 82 ? 3.997 -12.244 -6.937 1.00 97.75 82 ALA A CA 1
ATOM 592 C C . ALA A 1 82 ? 4.860 -12.950 -5.878 1.00 97.75 82 ALA A C 1
ATOM 594 O O . ALA A 1 82 ? 4.588 -12.844 -4.684 1.00 97.75 82 ALA A O 1
ATOM 595 N N . ARG A 1 83 ? 5.978 -13.555 -6.300 1.00 98.19 83 ARG A N 1
ATOM 596 C CA . ARG A 1 83 ? 6.923 -14.222 -5.391 1.00 98.19 83 ARG A CA 1
ATOM 597 C C . ARG A 1 83 ? 7.549 -13.261 -4.382 1.00 98.19 83 ARG A C 1
ATOM 599 O O . ARG A 1 83 ? 7.809 -13.643 -3.246 1.00 98.19 83 ARG A O 1
ATOM 606 N N . ALA A 1 84 ? 7.814 -12.013 -4.773 1.00 97.00 84 ALA A N 1
ATOM 607 C CA . ALA A 1 84 ? 8.328 -11.006 -3.848 1.00 97.00 84 ALA A CA 1
ATOM 608 C C . ALA A 1 84 ? 7.301 -10.654 -2.754 1.00 97.00 84 ALA A C 1
ATOM 610 O O . ALA A 1 84 ? 7.675 -10.541 -1.584 1.00 97.00 84 ALA A O 1
ATOM 611 N N . ILE A 1 85 ? 6.017 -10.533 -3.112 1.00 96.44 85 ILE A N 1
ATOM 612 C CA . ILE A 1 85 ? 4.921 -10.319 -2.154 1.00 96.44 85 ILE A CA 1
ATOM 613 C C . ILE A 1 85 ? 4.821 -11.506 -1.189 1.00 96.44 85 ILE A C 1
ATOM 615 O O . ILE A 1 85 ? 4.842 -11.304 0.024 1.00 96.44 85 ILE A O 1
ATOM 619 N N . GLU A 1 86 ? 4.796 -12.733 -1.712 1.00 96.94 86 GLU A N 1
ATOM 620 C CA . GLU A 1 86 ? 4.738 -13.959 -0.903 1.00 96.94 86 GLU A CA 1
ATOM 621 C C . GLU A 1 86 ? 5.916 -14.056 0.070 1.00 96.94 86 GLU A C 1
ATOM 623 O O . GLU A 1 86 ? 5.723 -14.216 1.273 1.00 96.94 86 GLU A O 1
ATOM 628 N N . ARG A 1 87 ? 7.146 -13.875 -0.428 1.00 97.44 87 ARG A N 1
ATOM 629 C CA . ARG A 1 87 ? 8.372 -13.977 0.375 1.00 97.44 87 ARG A CA 1
ATOM 630 C C . ARG A 1 87 ? 8.432 -12.957 1.511 1.00 97.44 87 ARG A C 1
ATOM 632 O O . ARG A 1 87 ? 9.039 -13.228 2.540 1.00 97.44 87 ARG A O 1
ATOM 639 N N . THR A 1 88 ? 7.856 -11.775 1.310 1.00 95.25 88 THR A N 1
ATOM 640 C CA . THR A 1 88 ? 7.824 -10.719 2.336 1.00 95.25 88 THR A CA 1
ATOM 641 C C . THR A 1 88 ? 6.650 -10.863 3.300 1.00 95.25 88 THR A C 1
ATOM 643 O O . THR A 1 88 ? 6.609 -10.158 4.304 1.00 95.25 88 THR A O 1
ATOM 646 N N . GLY A 1 89 ? 5.689 -11.749 3.010 1.00 92.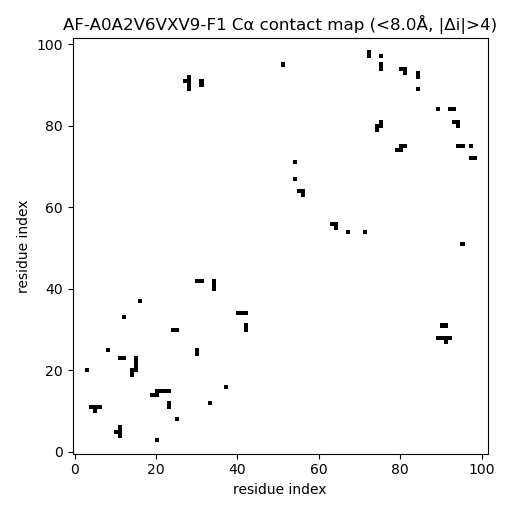75 89 GLY A N 1
ATOM 647 C CA . GLY A 1 89 ? 4.456 -11.877 3.785 1.00 92.75 89 GLY A CA 1
ATOM 648 C C . GLY A 1 89 ? 3.591 -10.614 3.747 1.00 92.75 89 GLY A C 1
ATOM 649 O O . GLY A 1 89 ? 2.802 -10.374 4.664 1.00 92.75 89 GLY A O 1
ATOM 650 N N . ALA A 1 90 ? 3.751 -9.771 2.722 1.00 91.31 90 ALA A N 1
ATOM 651 C CA . ALA A 1 90 ? 3.058 -8.495 2.639 1.00 91.31 90 ALA A CA 1
ATOM 652 C C . ALA A 1 90 ? 1.543 -8.715 2.482 1.00 91.31 90 ALA A C 1
ATOM 654 O O . ALA A 1 90 ? 1.047 -9.087 1.419 1.00 91.31 90 ALA A O 1
ATOM 655 N N . ARG A 1 91 ? 0.786 -8.457 3.553 1.00 91.25 91 ARG A N 1
ATOM 656 C CA . ARG A 1 91 ? -0.682 -8.532 3.545 1.00 91.25 91 ARG A CA 1
ATOM 657 C C . ARG A 1 91 ? -1.277 -7.297 2.874 1.00 91.25 91 ARG A C 1
ATOM 659 O O . ARG A 1 91 ? -0.760 -6.193 3.033 1.00 91.25 91 ARG A O 1
ATOM 666 N N . GLY A 1 92 ? -2.392 -7.471 2.163 1.00 89.12 92 GLY A N 1
ATOM 667 C CA . GLY A 1 92 ? -3.176 -6.360 1.609 1.00 89.12 92 GLY A CA 1
ATOM 668 C C . GLY A 1 92 ? -2.599 -5.697 0.355 1.00 89.12 92 GLY A C 1
ATOM 669 O O . GLY A 1 92 ? -3.071 -4.623 -0.013 1.00 89.12 92 GLY A O 1
ATOM 670 N N . VAL A 1 93 ? -1.614 -6.318 -0.297 1.00 91.88 93 VAL A N 1
ATOM 671 C CA . VAL A 1 93 ? -1.071 -5.901 -1.599 1.00 91.88 93 VAL A CA 1
ATOM 672 C C . VAL A 1 93 ? -1.332 -6.978 -2.647 1.00 91.88 93 VAL A C 1
ATOM 674 O O . VAL A 1 93 ? -1.516 -8.147 -2.321 1.00 91.88 93 VAL A O 1
ATOM 677 N N . SER A 1 94 ? -1.367 -6.581 -3.915 1.00 92.94 94 SER A N 1
ATOM 678 C CA . SER A 1 94 ? -1.563 -7.490 -5.044 1.00 92.94 94 SER A CA 1
ATOM 679 C C . SER A 1 94 ? -0.686 -7.073 -6.217 1.00 92.94 94 SER A C 1
ATOM 681 O O . SER A 1 94 ? -0.247 -5.923 -6.309 1.00 92.94 94 SER A O 1
ATOM 683 N N . VAL A 1 95 ? -0.424 -8.019 -7.118 1.00 96.00 95 VAL A N 1
ATOM 684 C CA . VAL A 1 95 ? 0.217 -7.718 -8.398 1.00 96.00 95 VAL A CA 1
ATOM 685 C C . VAL A 1 95 ? -0.709 -6.792 -9.184 1.00 96.00 95 VAL A C 1
ATOM 687 O O . VAL A 1 95 ? -1.901 -7.067 -9.327 1.00 96.00 95 VAL A O 1
ATOM 690 N N . ALA A 1 96 ? -0.167 -5.681 -9.685 1.00 94.56 96 ALA A N 1
ATOM 691 C CA . ALA A 1 96 ? -0.939 -4.761 -10.509 1.00 94.56 96 ALA A CA 1
ATOM 692 C C . ALA A 1 96 ? -1.445 -5.467 -11.783 1.00 94.56 96 ALA A C 1
ATOM 694 O O . ALA A 1 96 ? -0.740 -6.320 -12.328 1.00 94.56 96 ALA A O 1
ATOM 695 N N . PRO A 1 97 ? -2.628 -5.103 -12.307 1.00 93.31 97 PRO A N 1
ATOM 696 C CA . PRO A 1 97 ? -3.084 -5.636 -13.584 1.00 93.31 97 PRO A CA 1
ATOM 697 C C . PRO A 1 97 ? -2.114 -5.259 -14.714 1.00 93.31 97 PRO A C 1
ATOM 699 O O . PRO A 1 97 ? -1.288 -4.342 -14.591 1.00 93.31 97 P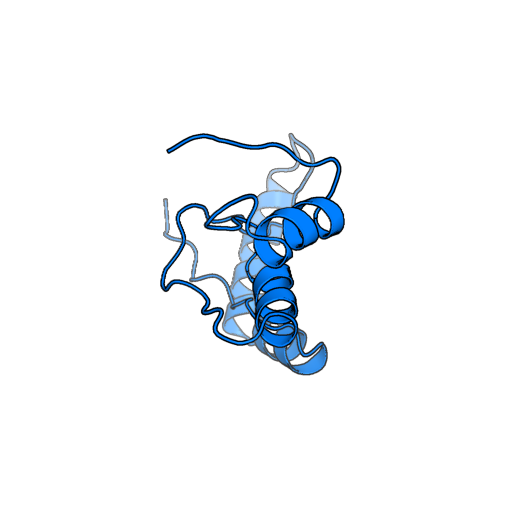RO A O 1
ATOM 702 N N . ARG A 1 98 ? -2.214 -5.968 -15.842 1.00 92.88 98 ARG A N 1
ATOM 703 C CA . ARG A 1 98 ? -1.513 -5.586 -17.073 1.00 92.88 98 ARG A CA 1
ATOM 704 C C . ARG A 1 98 ? -1.890 -4.151 -17.442 1.00 92.88 98 ARG A C 1
ATOM 706 O O . ARG A 1 98 ? -3.056 -3.774 -17.316 1.00 92.88 98 ARG A O 1
ATOM 713 N N . ALA A 1 99 ? -0.917 -3.352 -17.873 1.00 87.50 99 ALA A N 1
ATOM 714 C CA . ALA A 1 99 ? -1.223 -1.999 -18.321 1.00 87.50 99 ALA A CA 1
ATOM 715 C C . ALA A 1 99 ? -2.168 -2.048 -19.534 1.00 87.50 99 ALA A C 1
ATOM 717 O O . ALA A 1 99 ? -1.949 -2.817 -20.472 1.00 87.50 99 ALA A O 1
ATOM 718 N N . SER A 1 100 ? -3.220 -1.228 -19.519 1.00 76.00 100 SER A N 1
ATOM 719 C CA . SER A 1 100 ? -4.046 -1.005 -20.705 1.00 76.00 100 SER A CA 1
ATOM 720 C C . SER A 1 100 ? -3.205 -0.293 -21.759 1.00 76.00 100 SER A C 1
ATOM 722 O O . SER A 1 100 ? -2.582 0.725 -21.446 1.00 76.00 100 SER A O 1
ATOM 724 N N . VAL A 1 101 ? -3.205 -0.798 -22.993 1.00 56.94 101 VAL A N 1
ATOM 725 C CA . VAL A 1 101 ? -2.628 -0.074 -24.131 1.00 56.94 101 VAL A CA 1
ATOM 726 C C . VAL A 1 101 ? -3.422 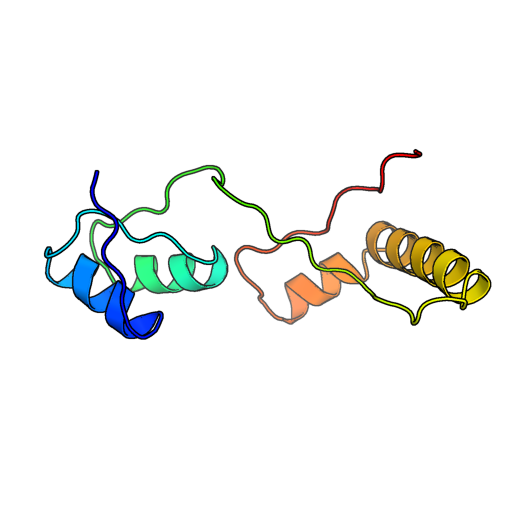1.226 -24.283 1.00 56.94 101 VAL A C 1
ATOM 728 O O . VAL A 1 101 ? -4.638 1.187 -24.464 1.00 56.94 101 VAL A O 1
ATOM 731 N N . ARG A 1 102 ? -2.751 2.364 -24.122 1.00 47.59 102 ARG A N 1
ATOM 732 C CA . ARG A 1 102 ? -3.270 3.698 -24.428 1.00 47.59 102 ARG A CA 1
ATOM 733 C C . ARG A 1 102 ? -2.357 4.333 -25.454 1.00 47.59 102 ARG A C 1
ATOM 735 O O . ARG A 1 102 ? -1.126 4.167 -25.288 1.00 47.59 102 ARG A O 1
#

Radius of gyration: 18.31 Å; Cα contacts (8 Å, |Δi|>4): 51; chains: 1; bounding box: 35×29×47 Å

Nearest PDB structures (foldseek):
  7bg0-assembly2_D  TM=1.658E-01  e=9.771E+00  Escherichia coli K-12

Mean predicted aligned error: 4.38 Å

Foldseek 3Di:
DDDDDDPDDVRQLVCCLVVVDVDDDDQPQSVVVSCVVRPPDDDDPDHPDDDDDDDDDDPPPVVVVVVRLVVLQCCLVVCVVVVVCVVVVRPPDDRDDRDDDD

Secondary structure (DSSP, 8-state):
------SSHHHHHHHHHTTSSS-----HHHHHHHHHHSTT--PPSS-S----------TT-HHHHHHHHHH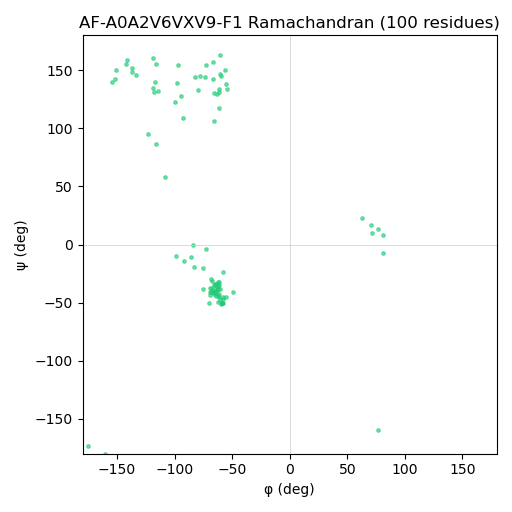HHHHHHTTHHHHHHHHHT-TT--PPPPPPP-

Solvent-accessible surface area (backbone atoms only — not comparable to full-atom values): 6891 Å² total; per-residue (Å²): 139,82,91,82,88,55,96,46,70,67,56,41,48,50,35,38,76,72,63,78,37,96,72,83,87,75,59,57,50,60,48,56,60,47,39,79,73,34,90,92,56,75,82,76,85,85,75,97,73,84,85,83,87,82,89,85,72,67,88,95,41,61,71,56,49,55,49,52,53,51,51,53,51,49,36,51,73,72,39,54,49,51,53,52,38,61,76,68,64,56,62,79,69,76,77,74,76,82,81,77,93,125